Protein AF-A0A7Y0MC01-F1 (afdb_monomer)

Foldseek 3Di:
DCVVVVVVVVVVVVCCVVPPDDDDDVVVVVVVVVVVCVVCVVVDDDDDPDPPCVVVCVVCVVVVVVVVVVVVVVD

Solvent-accessible surface area (backbone atoms only — not comparable to full-atom values): 4767 Å² total; per-residue (Å²): 144,59,64,68,62,52,50,52,51,51,55,50,52,52,48,48,66,73,69,59,72,80,87,75,64,62,69,61,51,52,52,52,52,55,57,47,48,69,60,43,67,80,67,59,74,76,79,76,76,79,76,80,56,65,73,54,49,69,72,43,48,72,67,50,57,60,56,58,52,54,65,66,69,75,114

pLDDT: mean 78.88, std 14.37, range [44.5, 96.88]

Radius of gyration: 29.15 Å; Cα contacts (8 Å, |Δi|>4): 1; chains: 1; bounding box: 66×53×47 Å

Structure (mmCIF, N/CA/C/O backbone):
data_AF-A0A7Y0MC01-F1
#
_entry.id   AF-A0A7Y0MC01-F1
#
loop_
_atom_site.group_PDB
_atom_site.id
_atom_site.type_symbol
_atom_site.label_atom_id
_atom_site.label_alt_id
_atom_site.label_comp_id
_atom_site.label_asym_id
_atom_site.label_entity_id
_atom_site.label_seq_id
_atom_site.pdbx_PDB_ins_code
_atom_site.Cartn_x
_atom_site.Cartn_y
_atom_site.Cartn_z
_atom_site.occupancy
_atom_site.B_iso_or_equiv
_atom_site.auth_seq_id
_atom_site.auth_comp_id
_atom_site.auth_asym_id
_atom_site.auth_atom_id
_atom_site.pdbx_PDB_model_num
ATOM 1 N N . MET A 1 1 ? 26.074 5.029 -29.754 1.00 63.00 1 MET A N 1
ATOM 2 C CA . MET A 1 1 ? 26.719 4.211 -28.697 1.00 63.00 1 MET A CA 1
ATOM 3 C C . MET A 1 1 ? 26.006 4.247 -27.322 1.00 63.00 1 MET A C 1
ATOM 5 O O . MET A 1 1 ? 26.615 3.876 -26.331 1.00 63.00 1 MET A O 1
ATOM 9 N N . GLY A 1 2 ? 24.715 4.627 -27.217 1.00 76.00 2 GLY A N 1
ATOM 10 C CA . GLY A 1 2 ? 24.026 4.781 -25.910 1.00 76.00 2 GLY A CA 1
ATOM 11 C C . GLY A 1 2 ? 22.791 3.899 -25.660 1.00 76.00 2 GLY A C 1
ATOM 12 O O . GLY A 1 2 ? 22.328 3.802 -24.526 1.00 76.00 2 GLY A O 1
ATOM 13 N N . ARG A 1 3 ? 22.269 3.212 -26.687 1.00 84.94 3 ARG A N 1
ATOM 14 C CA . ARG A 1 3 ? 20.988 2.483 -26.598 1.00 84.94 3 ARG A CA 1
ATOM 15 C C . ARG A 1 3 ? 21.045 1.232 -25.710 1.00 84.94 3 ARG A C 1
ATOM 17 O O . ARG A 1 3 ? 20.091 0.956 -24.996 1.00 84.94 3 ARG A O 1
ATOM 24 N N . GLY A 1 4 ? 22.168 0.507 -25.692 1.00 91.12 4 GLY A N 1
ATOM 25 C CA . GLY A 1 4 ? 22.316 -0.710 -24.876 1.00 91.12 4 GLY A CA 1
ATOM 26 C C . GLY A 1 4 ? 22.257 -0.441 -23.369 1.00 91.12 4 GLY A C 1
ATOM 27 O O . GLY A 1 4 ? 21.602 -1.171 -22.632 1.00 91.12 4 GLY A O 1
ATOM 28 N N . ARG A 1 5 ? 22.860 0.667 -22.917 1.00 91.00 5 ARG A N 1
ATOM 29 C CA . ARG A 1 5 ? 22.819 1.089 -21.507 1.00 91.00 5 ARG A CA 1
ATOM 30 C C . ARG A 1 5 ? 21.417 1.529 -21.091 1.00 91.00 5 ARG A C 1
ATOM 32 O O . ARG A 1 5 ? 20.967 1.163 -20.011 1.00 91.00 5 ARG A O 1
ATOM 39 N N . GLN A 1 6 ? 20.723 2.275 -21.954 1.00 94.31 6 GLN A N 1
ATOM 40 C CA . GLN A 1 6 ? 19.331 2.669 -21.721 1.00 94.31 6 GLN A CA 1
ATOM 41 C C . GLN A 1 6 ? 18.412 1.447 -21.654 1.00 94.31 6 GLN A C 1
ATOM 43 O O . GLN A 1 6 ? 17.646 1.325 -20.703 1.00 94.31 6 GLN A O 1
ATOM 48 N N . LYS A 1 7 ? 18.552 0.501 -22.593 1.00 93.44 7 LYS A N 1
ATOM 49 C CA . LYS A 1 7 ? 17.789 -0.753 -22.591 1.00 93.44 7 LYS A CA 1
ATOM 50 C C . LYS 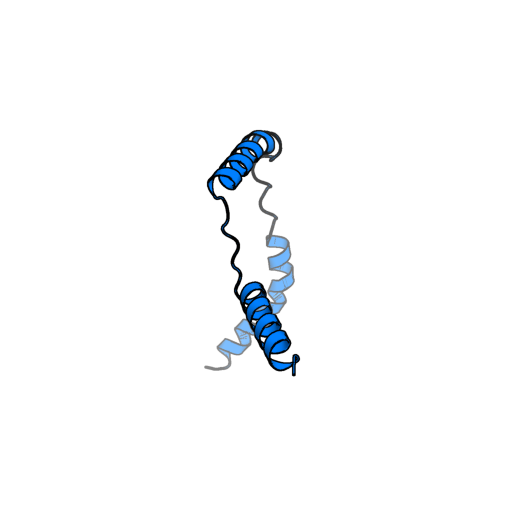A 1 7 ? 18.039 -1.559 -21.317 1.00 93.44 7 LYS A C 1
ATOM 52 O O . LYS A 1 7 ? 17.080 -1.989 -20.689 1.00 93.44 7 LYS A O 1
ATOM 57 N N . ALA A 1 8 ? 19.295 -1.694 -20.890 1.00 95.00 8 ALA A N 1
ATOM 58 C CA . ALA A 1 8 ? 19.635 -2.386 -19.648 1.00 95.00 8 ALA A CA 1
ATOM 59 C C . ALA A 1 8 ? 18.996 -1.717 -18.415 1.00 95.00 8 ALA A C 1
ATOM 61 O O . ALA A 1 8 ? 18.362 -2.397 -17.606 1.00 95.00 8 ALA A O 1
ATOM 62 N N . LYS A 1 9 ? 19.087 -0.383 -18.301 1.00 95.81 9 LYS A N 1
ATOM 63 C CA . LYS A 1 9 ? 18.438 0.375 -17.217 1.00 95.81 9 LYS A CA 1
ATOM 64 C C . LYS A 1 9 ? 16.916 0.200 -17.223 1.00 95.81 9 LYS A C 1
ATOM 66 O O . LYS A 1 9 ? 16.352 -0.084 -16.174 1.00 95.81 9 LYS A O 1
ATOM 71 N N . ALA A 1 10 ? 16.277 0.290 -18.390 1.00 95.69 10 ALA A N 1
ATOM 72 C CA . ALA A 1 10 ? 14.835 0.102 -18.528 1.00 95.69 10 ALA A CA 1
ATOM 73 C C . ALA A 1 10 ? 14.403 -1.317 -18.128 1.00 95.69 10 ALA A C 1
ATOM 75 O O . ALA A 1 10 ? 13.450 -1.479 -17.376 1.00 95.69 10 ALA A O 1
ATOM 76 N N . THR A 1 11 ? 15.138 -2.353 -18.550 1.00 95.44 11 THR A N 1
ATOM 77 C CA . THR A 1 11 ? 14.830 -3.736 -18.149 1.00 95.44 11 THR A CA 1
ATOM 78 C C . THR A 1 11 ? 15.003 -3.970 -16.652 1.00 95.44 11 THR A C 1
ATOM 80 O O . THR A 1 11 ? 14.230 -4.724 -16.068 1.00 95.44 11 THR A O 1
ATOM 83 N N . LYS A 1 12 ? 15.991 -3.319 -16.021 1.00 95.50 12 LYS A N 1
ATOM 84 C CA . LYS A 1 12 ? 16.194 -3.393 -14.572 1.00 95.50 12 LYS A CA 1
ATOM 85 C C . LYS A 1 12 ? 15.027 -2.737 -13.837 1.00 95.50 12 LYS A C 1
ATOM 87 O O . LYS A 1 12 ? 14.405 -3.392 -13.012 1.00 95.50 12 LYS A O 1
ATOM 92 N N . GLN A 1 13 ? 14.675 -1.510 -14.219 1.00 96.56 13 GLN A N 1
ATOM 93 C CA . GLN A 1 13 ? 13.552 -0.784 -13.629 1.00 96.56 13 GLN A CA 1
ATOM 94 C C . GLN A 1 13 ? 12.223 -1.524 -13.825 1.00 96.56 13 GLN A C 1
ATOM 96 O O . GLN A 1 13 ? 11.440 -1.638 -12.894 1.00 96.56 13 GLN A O 1
ATOM 101 N N . ALA A 1 14 ? 11.969 -2.077 -15.012 1.00 96.44 14 ALA A N 1
ATOM 102 C CA . ALA A 1 14 ? 10.749 -2.836 -15.271 1.00 96.44 14 ALA A CA 1
ATOM 103 C C . ALA A 1 14 ? 10.654 -4.097 -14.399 1.00 96.44 14 ALA A C 1
ATOM 105 O O . ALA A 1 14 ? 9.571 -4.450 -13.947 1.00 96.44 14 ALA A O 1
ATOM 106 N N . ARG A 1 15 ? 11.781 -4.776 -14.142 1.00 96.88 15 ARG A N 1
ATOM 107 C CA . ARG A 1 15 ? 11.827 -5.918 -13.216 1.00 96.88 15 ARG A CA 1
ATOM 108 C C . ARG A 1 15 ? 11.606 -5.484 -11.777 1.00 96.88 15 ARG A C 1
ATOM 110 O O . ARG A 1 15 ? 10.863 -6.160 -11.081 1.00 96.88 15 ARG A O 1
ATOM 117 N N . GLU A 1 16 ? 12.217 -4.375 -11.367 1.00 94.69 16 GLU A N 1
ATOM 118 C CA . GLU A 1 16 ? 11.953 -3.769 -10.064 1.00 94.69 16 GLU A CA 1
ATOM 119 C C . GLU A 1 16 ? 10.458 -3.489 -9.937 1.00 94.69 16 GLU A C 1
ATOM 121 O O . GLU A 1 16 ? 9.851 -4.065 -9.059 1.00 94.69 16 GLU A O 1
ATOM 126 N N . MET A 1 17 ? 9.821 -2.770 -10.867 1.00 94.62 17 MET A N 1
ATOM 127 C CA . MET A 1 17 ? 8.374 -2.510 -10.813 1.00 94.62 17 MET A CA 1
ATOM 128 C C . MET A 1 17 ? 7.514 -3.782 -10.846 1.00 94.62 17 MET A C 1
ATOM 130 O O . MET A 1 17 ? 6.522 -3.859 -10.132 1.00 94.62 17 MET A O 1
ATOM 134 N N . LYS A 1 18 ? 7.871 -4.780 -11.667 1.00 96.56 18 LYS A N 1
ATOM 135 C CA . LYS A 1 18 ? 7.082 -6.013 -11.817 1.00 96.56 18 LYS A CA 1
ATOM 136 C C . LYS A 1 18 ? 7.120 -6.891 -10.567 1.00 96.56 18 LYS A C 1
ATOM 138 O O . LYS A 1 18 ? 6.129 -7.538 -10.251 1.00 96.56 18 LYS A O 1
ATOM 143 N N . TYR A 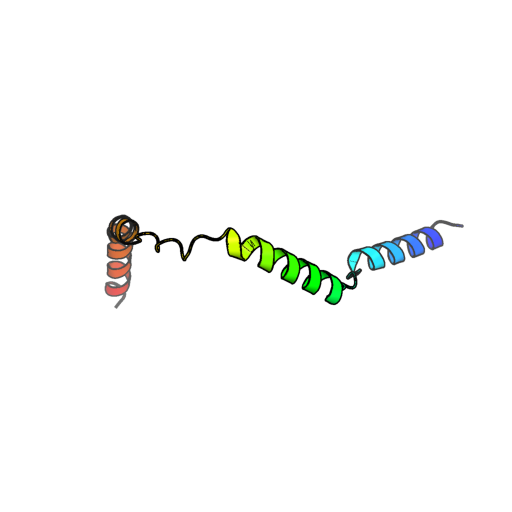1 19 ? 8.273 -6.960 -9.912 1.00 95.88 19 TYR A N 1
ATOM 144 C CA . TYR A 1 19 ? 8.495 -7.819 -8.749 1.00 95.88 19 TYR A CA 1
ATOM 145 C C . TYR A 1 19 ? 8.617 -7.012 -7.449 1.00 95.88 19 TYR A C 1
ATOM 147 O O . TYR A 1 19 ? 9.013 -7.557 -6.419 1.00 95.88 19 TYR A O 1
ATOM 155 N N . PHE A 1 20 ? 8.280 -5.720 -7.481 1.00 94.94 20 PHE A N 1
ATOM 156 C CA . PHE A 1 20 ? 8.240 -4.871 -6.301 1.00 94.94 20 PHE A CA 1
ATOM 157 C C . PHE A 1 20 ? 7.060 -5.298 -5.442 1.00 94.94 20 PHE A C 1
ATOM 159 O O . PHE A 1 20 ? 5.901 -5.100 -5.799 1.00 94.94 20 PHE A O 1
ATOM 166 N N . THR A 1 21 ? 7.378 -5.877 -4.293 1.00 92.88 21 THR A N 1
ATOM 167 C CA . THR A 1 21 ? 6.414 -6.068 -3.218 1.00 92.88 21 THR A CA 1
ATOM 168 C C . THR A 1 21 ? 6.684 -4.967 -2.200 1.00 92.88 21 THR A C 1
ATOM 170 O O . THR A 1 21 ? 7.761 -4.974 -1.598 1.00 92.88 21 THR A O 1
ATOM 173 N N . PRO A 1 22 ? 5.787 -3.978 -2.041 1.00 91.12 22 PRO A N 1
ATOM 174 C CA . PRO A 1 22 ? 5.967 -2.961 -1.018 1.00 91.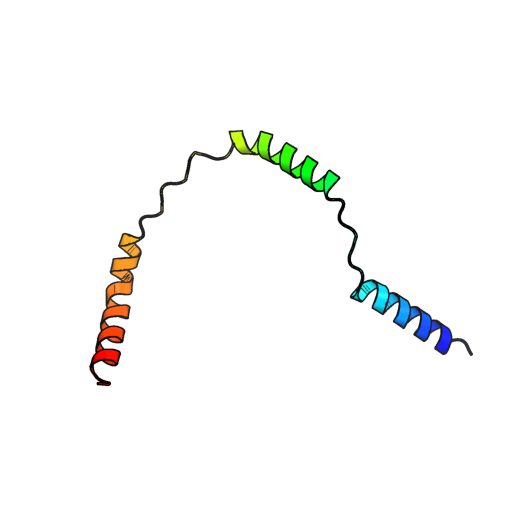12 22 PRO A CA 1
ATOM 175 C C . PRO A 1 22 ? 5.975 -3.622 0.360 1.00 91.12 22 PRO A C 1
ATOM 177 O O . PRO A 1 22 ? 5.148 -4.486 0.649 1.00 91.12 22 PRO A O 1
ATOM 180 N N . ASN A 1 23 ? 6.895 -3.195 1.223 1.00 89.12 23 ASN A N 1
ATOM 181 C CA . ASN A 1 23 ? 6.841 -3.577 2.627 1.00 89.12 23 ASN A CA 1
ATOM 182 C C . ASN A 1 23 ? 5.628 -2.894 3.260 1.00 89.12 23 ASN A C 1
ATOM 184 O O . ASN A 1 23 ? 5.530 -1.667 3.262 1.00 89.12 23 ASN A O 1
ATOM 188 N N . THR A 1 24 ? 4.703 -3.689 3.780 1.00 91.38 24 THR A N 1
ATOM 189 C CA . THR A 1 24 ? 3.534 -3.197 4.503 1.00 91.38 24 THR A CA 1
ATOM 190 C C . THR A 1 24 ? 3.894 -2.969 5.966 1.00 91.38 24 THR A C 1
ATOM 192 O O . THR A 1 24 ? 4.365 -3.888 6.639 1.00 91.38 24 THR A O 1
ATOM 195 N N . ASP A 1 25 ? 3.654 -1.762 6.478 1.00 93.25 25 ASP A N 1
ATOM 196 C CA . ASP A 1 25 ? 3.776 -1.491 7.910 1.00 93.25 25 ASP A CA 1
ATOM 197 C C . ASP A 1 25 ? 2.560 -2.061 8.656 1.00 93.25 25 ASP A C 1
ATOM 199 O O . ASP A 1 25 ? 1.491 -1.450 8.738 1.00 93.25 25 ASP A O 1
ATOM 203 N N . TYR A 1 26 ? 2.736 -3.261 9.207 1.00 93.50 26 TYR A N 1
ATOM 204 C CA . TYR A 1 26 ? 1.698 -3.955 9.965 1.00 93.50 26 TYR A CA 1
ATOM 205 C C . TYR A 1 26 ? 1.304 -3.222 11.254 1.00 93.50 26 TYR A C 1
ATOM 207 O O . TYR A 1 26 ? 0.167 -3.357 11.708 1.00 93.50 26 TYR A O 1
ATOM 215 N N . THR A 1 27 ? 2.204 -2.422 11.836 1.00 93.50 27 THR A N 1
ATOM 216 C CA . THR A 1 27 ? 1.931 -1.698 13.086 1.00 93.50 27 THR A CA 1
ATOM 217 C C . THR A 1 27 ? 0.963 -0.539 12.854 1.00 93.50 27 THR A C 1
ATOM 219 O O . THR A 1 27 ? 0.009 -0.359 13.617 1.00 93.50 27 THR A O 1
ATOM 222 N N . ALA A 1 28 ? 1.148 0.196 11.754 1.00 91.81 28 ALA A N 1
ATOM 223 C CA . ALA A 1 28 ? 0.236 1.249 11.325 1.00 91.81 28 ALA A CA 1
ATOM 224 C C . ALA A 1 28 ? -1.151 0.681 10.975 1.00 91.81 28 ALA A C 1
ATOM 226 O O . ALA A 1 28 ? -2.163 1.200 11.450 1.00 91.81 28 ALA A O 1
ATOM 227 N N . LEU A 1 29 ? -1.192 -0.433 10.232 1.00 92.56 29 LEU A N 1
ATOM 228 C CA . LEU A 1 29 ? -2.437 -1.116 9.862 1.00 92.56 29 LEU A CA 1
ATOM 229 C C . LEU A 1 29 ? -3.230 -1.581 11.090 1.00 92.56 29 LEU A C 1
ATOM 231 O O . LEU A 1 29 ? -4.439 -1.368 11.179 1.00 92.56 29 LEU A O 1
ATOM 235 N N . GLN A 1 30 ? -2.556 -2.196 12.064 1.00 92.19 30 GLN A N 1
ATOM 236 C CA . GLN A 1 30 ? -3.201 -2.648 13.295 1.00 92.19 30 GLN A CA 1
ATOM 237 C C . GLN A 1 30 ? -3.834 -1.479 14.062 1.00 92.19 30 GLN A C 1
ATOM 239 O O . GLN A 1 30 ? -4.949 -1.611 14.573 1.00 92.19 30 GLN A O 1
ATOM 244 N N . ARG A 1 31 ? -3.146 -0.333 14.134 1.00 92.44 31 ARG A N 1
ATOM 245 C CA . ARG A 1 31 ? -3.658 0.872 14.796 1.00 92.44 31 ARG A CA 1
ATOM 246 C C . ARG A 1 31 ? -4.912 1.411 14.108 1.00 92.44 31 ARG A C 1
ATOM 248 O O . ARG A 1 31 ? -5.862 1.770 14.802 1.00 92.44 31 ARG A O 1
ATOM 255 N N . GLU A 1 32 ? -4.931 1.449 12.778 1.00 90.38 32 GLU A N 1
ATOM 256 C CA . GLU A 1 32 ? -6.102 1.876 12.003 1.00 90.38 32 GLU A CA 1
ATOM 257 C C . GLU A 1 32 ? -7.292 0.934 12.221 1.00 90.38 32 GLU A C 1
ATOM 259 O O . GLU A 1 32 ? -8.393 1.383 12.542 1.00 90.38 32 GLU A O 1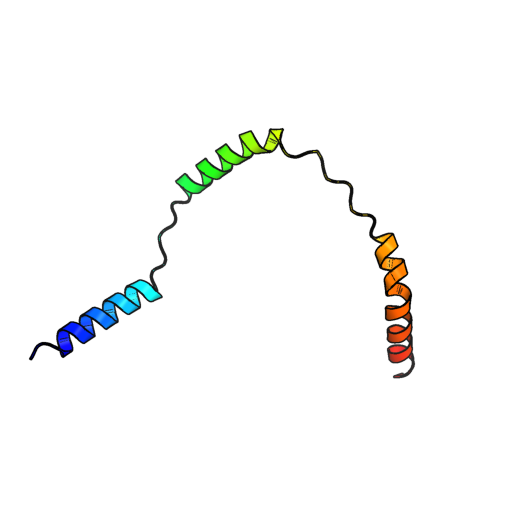
ATOM 264 N N . LEU A 1 33 ? -7.064 -0.381 12.157 1.00 89.50 33 LEU A N 1
ATOM 265 C CA . LEU A 1 33 ? -8.107 -1.374 12.408 1.00 89.50 33 LEU A CA 1
ATOM 266 C C . LEU A 1 33 ? -8.663 -1.273 13.830 1.00 89.50 33 LEU A C 1
ATOM 268 O O . LEU A 1 33 ? -9.880 -1.306 14.009 1.00 89.50 33 LEU A O 1
ATOM 272 N N . ALA A 1 34 ? -7.806 -1.115 14.840 1.00 86.25 34 ALA A N 1
ATOM 273 C CA . ALA A 1 34 ? -8.240 -0.947 16.224 1.00 86.25 34 ALA A CA 1
ATOM 274 C C . ALA A 1 34 ? -9.073 0.334 16.420 1.00 86.25 34 ALA A C 1
ATOM 276 O O . ALA A 1 34 ? -10.101 0.295 17.097 1.00 86.25 34 ALA A O 1
ATOM 277 N N . ALA A 1 35 ? -8.678 1.442 15.782 1.00 81.81 35 ALA A N 1
ATOM 278 C CA . ALA A 1 35 ? -9.437 2.692 15.793 1.00 81.81 35 ALA A CA 1
ATOM 279 C C . ALA A 1 35 ? -10.773 2.583 15.033 1.00 81.81 35 ALA A C 1
ATOM 281 O O . ALA A 1 35 ? -11.771 3.170 15.447 1.00 81.81 35 ALA A O 1
ATOM 282 N N . SER A 1 36 ? -10.827 1.799 13.952 1.00 76.31 36 SER A N 1
ATOM 283 C CA . SER A 1 36 ? -12.074 1.543 13.222 1.00 76.31 36 SER A CA 1
ATOM 284 C C . SER A 1 36 ? -13.053 0.690 14.036 1.00 76.31 36 SER A C 1
ATOM 286 O O . SER A 1 36 ? -14.247 0.977 14.052 1.00 76.31 36 SER A O 1
ATOM 288 N N . LYS A 1 37 ? -12.560 -0.312 14.781 1.00 70.62 37 LYS A N 1
ATOM 289 C CA . LYS A 1 37 ? -13.387 -1.216 15.597 1.00 70.62 37 LYS A CA 1
AT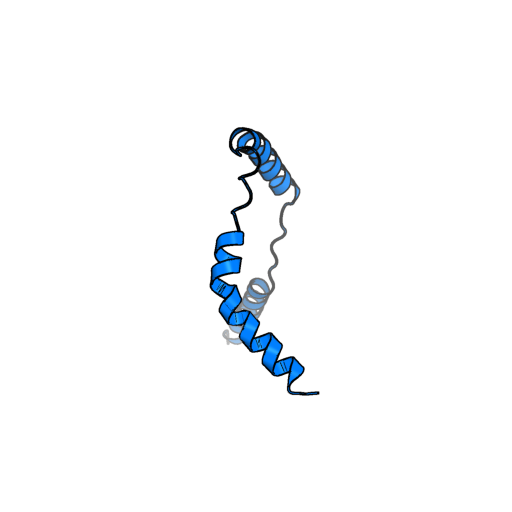OM 290 C C . LYS A 1 37 ? -14.081 -0.496 16.750 1.00 70.62 37 LYS A C 1
ATOM 292 O O . LYS A 1 37 ? -15.240 -0.793 17.027 1.00 70.62 37 LYS A O 1
ATOM 297 N N . SER A 1 38 ? -13.423 0.472 17.391 1.00 65.69 38 SER A N 1
ATOM 298 C CA . SER A 1 38 ? -14.056 1.264 18.455 1.00 65.69 38 SER A CA 1
ATOM 299 C C . SER A 1 38 ? -15.182 2.165 17.931 1.00 65.69 38 SER A C 1
ATOM 301 O O . SER A 1 38 ? -16.156 2.389 18.643 1.00 65.69 38 SER A O 1
ATOM 303 N N . SER A 1 39 ? -15.100 2.629 16.677 1.00 62.44 39 SER A N 1
ATOM 304 C CA . SER A 1 39 ? -16.166 3.406 16.027 1.00 62.44 39 SER A CA 1
ATOM 305 C C . SER A 1 39 ? -17.275 2.528 15.425 1.00 62.44 39 SER A C 1
ATOM 307 O O . SER A 1 39 ? -18.448 2.899 15.467 1.00 62.44 39 SER A O 1
ATOM 309 N N . ALA A 1 40 ? -16.923 1.352 14.898 1.00 60.94 40 ALA A N 1
ATOM 310 C CA . ALA A 1 40 ? -17.853 0.415 14.268 1.00 60.94 40 ALA A CA 1
ATOM 311 C C . ALA A 1 40 ? -18.694 -0.386 15.276 1.00 60.94 40 ALA A C 1
ATOM 313 O O . ALA A 1 40 ? -19.823 -0.744 14.954 1.00 60.94 40 ALA A O 1
ATOM 314 N N . SER A 1 41 ? -18.194 -0.607 16.500 1.00 58.81 41 SER A N 1
ATOM 315 C CA . SER A 1 41 ? -18.936 -1.286 17.580 1.00 58.81 41 SER A CA 1
ATOM 316 C C . SER A 1 41 ? -20.254 -0.576 17.937 1.00 58.81 41 SER A C 1
ATOM 318 O O . SER A 1 41 ? -21.223 -1.210 18.327 1.00 58.81 41 SER A O 1
ATOM 320 N N . SER A 1 42 ? -20.340 0.742 17.717 1.00 60.28 42 SER A N 1
ATOM 321 C CA . SER A 1 42 ? -21.578 1.512 17.913 1.00 60.28 42 SER A CA 1
ATOM 322 C C . SER A 1 42 ? -22.509 1.526 16.686 1.00 60.28 42 SER A C 1
ATOM 324 O O . SER A 1 42 ? -23.596 2.096 16.775 1.00 60.28 42 SER A O 1
ATOM 326 N N . ARG A 1 43 ? -22.084 0.996 15.528 1.00 60.59 43 ARG A N 1
ATOM 327 C CA . ARG A 1 43 ? -22.803 1.112 14.240 1.00 60.59 43 ARG A CA 1
ATOM 328 C C . ARG A 1 43 ? -23.254 -0.211 13.629 1.00 60.59 43 ARG A C 1
ATOM 330 O O . ARG A 1 43 ? -23.987 -0.161 12.647 1.00 60.59 43 ARG A O 1
ATOM 337 N N . TYR A 1 44 ? -22.827 -1.353 14.157 1.00 60.00 44 TYR A N 1
ATOM 338 C CA . TYR A 1 44 ? -23.374 -2.642 13.746 1.00 60.00 44 TYR A CA 1
ATOM 339 C C . TYR A 1 44 ? -24.602 -2.951 14.608 1.00 60.00 44 TYR A C 1
ATOM 341 O O . TYR A 1 44 ? -24.445 -3.110 15.819 1.00 60.00 44 TYR A O 1
ATOM 349 N N . PRO A 1 45 ? -25.814 -3.005 14.026 1.00 62.22 45 PRO A N 1
ATOM 350 C CA . PRO A 1 45 ? -26.914 -3.681 14.684 1.00 62.22 45 PRO A CA 1
ATOM 351 C C . PRO A 1 45 ? -26.497 -5.130 14.947 1.00 62.22 45 PRO A C 1
ATOM 353 O O . PRO A 1 45 ? -25.819 -5.749 14.124 1.00 62.22 45 PRO A O 1
ATOM 356 N N . GLU A 1 46 ? -26.880 -5.618 16.121 1.00 65.62 46 GLU A N 1
ATOM 357 C CA . GLU A 1 46 ? -26.898 -7.027 16.497 1.00 65.62 46 GLU A CA 1
ATOM 358 C C . GLU A 1 46 ? -27.378 -7.883 15.314 1.00 65.62 46 GLU A C 1
ATOM 360 O O . GLU A 1 46 ? -28.286 -7.469 14.594 1.00 65.62 46 GLU A O 1
ATOM 365 N N . GLU A 1 47 ? -26.664 -8.985 15.081 1.00 66.81 47 GLU A N 1
ATOM 366 C CA . GLU A 1 47 ? -26.821 -9.993 14.023 1.00 66.81 47 GLU A CA 1
ATOM 367 C C . GLU A 1 47 ? -28.076 -9.814 13.135 1.00 66.81 47 GLU A C 1
ATOM 369 O O . GLU A 1 47 ? -29.200 -9.969 13.623 1.00 66.81 47 GLU A O 1
ATOM 374 N N . PRO A 1 48 ? -27.936 -9.460 11.838 1.00 64.50 48 PRO A N 1
ATOM 375 C CA . PRO A 1 48 ? -29.098 -9.393 10.963 1.00 64.50 48 PRO A CA 1
ATOM 376 C C . PRO A 1 48 ? -29.755 -10.772 10.953 1.00 64.50 48 PRO A C 1
ATOM 378 O O . PRO A 1 48 ? -29.068 -11.767 10.743 1.00 64.50 48 PRO A O 1
ATOM 381 N N . ALA A 1 49 ? -31.067 -10.817 11.201 1.00 72.38 49 ALA A N 1
ATOM 382 C CA . ALA A 1 49 ? -31.836 -12.051 11.132 1.00 72.38 49 ALA A CA 1
ATOM 383 C C . ALA A 1 49 ? -31.470 -12.811 9.848 1.00 72.38 49 ALA A C 1
ATOM 385 O O . ALA A 1 49 ? -31.516 -12.226 8.760 1.00 72.38 49 ALA A O 1
ATOM 386 N N . GLU A 1 50 ? -31.066 -14.076 10.005 1.00 74.38 50 GLU A N 1
ATOM 387 C CA . GLU A 1 50 ? -30.786 -14.995 8.901 1.00 74.38 50 GLU A CA 1
ATOM 388 C C . GLU A 1 50 ? -31.909 -14.860 7.859 1.00 74.38 50 GLU A C 1
ATOM 390 O O . GLU A 1 50 ? -33.091 -14.939 8.222 1.00 74.38 50 GLU A O 1
ATOM 395 N N . PRO A 1 51 ? -31.583 -14.574 6.587 1.00 74.69 51 PRO A N 1
ATOM 396 C CA . PRO A 1 51 ? -32.605 -14.468 5.563 1.00 74.69 51 PRO A CA 1
ATOM 397 C C . PRO A 1 51 ? -33.332 -15.809 5.451 1.00 74.69 51 PRO A C 1
ATOM 399 O O . PRO A 1 51 ? -32.710 -16.865 5.437 1.00 74.69 51 PRO A O 1
ATOM 402 N N . ASP A 1 52 ? -34.661 -15.765 5.384 1.00 78.19 52 ASP A N 1
ATOM 403 C CA . ASP A 1 52 ? -35.478 -16.967 5.256 1.00 78.19 52 ASP A CA 1
ATOM 404 C C . ASP A 1 52 ? -35.218 -17.643 3.898 1.00 78.19 52 ASP A C 1
ATOM 406 O O . ASP A 1 52 ? -35.685 -17.192 2.848 1.00 78.19 52 ASP A O 1
ATOM 410 N N . TYR A 1 53 ? -34.415 -18.708 3.921 1.00 79.25 53 TYR A N 1
ATOM 411 C CA . TYR A 1 53 ? -34.043 -19.482 2.739 1.00 79.25 53 TYR A CA 1
ATOM 412 C C . TYR A 1 53 ? -35.146 -20.444 2.276 1.00 79.25 53 TYR A C 1
ATOM 414 O O . TYR A 1 53 ? -35.050 -20.946 1.155 1.00 79.25 53 TYR A O 1
ATOM 422 N N . SER A 1 54 ? -36.211 -20.651 3.063 1.00 81.25 54 SER A N 1
ATOM 423 C CA . SER A 1 54 ? -37.304 -21.572 2.707 1.00 81.25 54 SER A CA 1
ATOM 424 C C . SER A 1 54 ? -37.977 -21.196 1.380 1.00 81.25 54 SER A C 1
ATOM 426 O O . SER A 1 54 ? -38.255 -22.049 0.543 1.00 81.25 54 SER A O 1
ATOM 428 N N . ALA A 1 55 ? -38.114 -19.895 1.106 1.00 80.56 55 ALA A N 1
ATOM 429 C CA . ALA A 1 55 ? -38.676 -19.388 -0.146 1.00 80.56 55 ALA A CA 1
ATOM 430 C C . ALA A 1 55 ? -37.811 -19.680 -1.391 1.00 80.56 55 ALA A C 1
ATOM 432 O O . ALA A 1 55 ? -38.306 -19.618 -2.521 1.00 80.56 55 ALA A O 1
ATOM 433 N N . TYR A 1 56 ? -36.511 -19.932 -1.215 1.00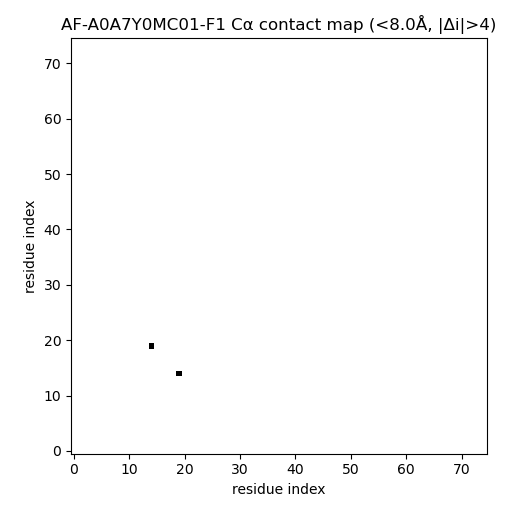 80.00 56 TYR A N 1
ATOM 434 C CA . TYR A 1 56 ? -35.636 -20.389 -2.296 1.00 80.00 56 TYR A CA 1
ATOM 435 C C . TYR A 1 56 ? -35.707 -21.902 -2.460 1.00 80.00 56 TYR A C 1
ATOM 437 O O . TYR A 1 56 ? -35.666 -22.376 -3.590 1.00 80.00 56 TYR A O 1
ATOM 445 N N . GLU A 1 57 ? -35.855 -22.630 -1.358 1.00 81.25 57 GLU A N 1
ATOM 446 C CA . GLU A 1 57 ? -36.033 -24.080 -1.347 1.00 81.25 57 GLU A CA 1
ATOM 447 C C . GLU A 1 57 ? -37.249 -24.481 -2.195 1.00 81.25 57 GLU A C 1
ATOM 449 O O . GLU A 1 57 ? -37.099 -25.237 -3.151 1.00 81.25 57 GLU A O 1
ATOM 454 N N . ASP A 1 58 ? -38.405 -23.846 -1.975 1.00 81.50 58 ASP A N 1
ATOM 455 C CA . ASP A 1 58 ? -39.624 -24.088 -2.764 1.00 81.50 58 ASP A CA 1
ATOM 456 C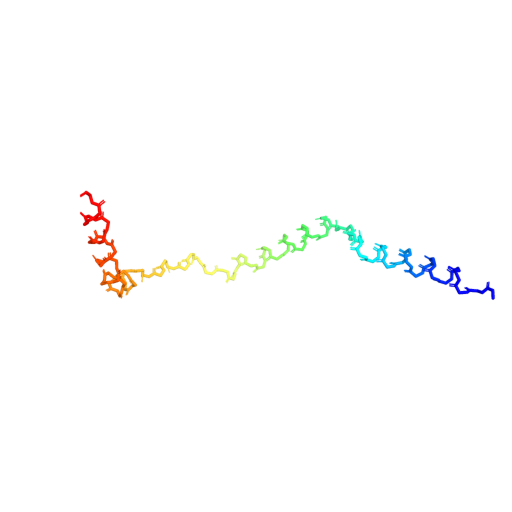 C . ASP A 1 58 ? -39.471 -23.745 -4.258 1.00 81.50 58 ASP A C 1
ATOM 458 O O . ASP A 1 58 ? -40.126 -24.345 -5.107 1.00 81.50 58 ASP A O 1
ATOM 462 N N . LYS A 1 59 ? -38.628 -22.759 -4.600 1.00 82.44 59 LYS A N 1
ATOM 463 C CA . LYS A 1 59 ? -38.459 -22.272 -5.982 1.00 82.44 59 LYS A CA 1
ATOM 464 C C . LYS A 1 59 ? -37.563 -23.167 -6.834 1.00 82.44 59 LYS A C 1
ATOM 466 O O . LYS A 1 59 ? -37.642 -23.091 -8.052 1.00 82.44 59 LYS A O 1
ATOM 471 N N . TYR A 1 60 ? -36.661 -23.904 -6.197 1.00 81.38 60 TYR A N 1
ATOM 472 C CA . TYR A 1 60 ? -35.717 -24.784 -6.880 1.00 81.38 60 TYR A CA 1
ATOM 473 C C . TYR A 1 60 ? -36.000 -26.263 -6.607 1.00 81.38 60 TYR A C 1
ATOM 475 O O . TYR A 1 60 ? -35.321 -27.113 -7.176 1.00 81.38 60 TYR A O 1
ATOM 483 N N . ALA A 1 61 ? -36.986 -26.587 -5.764 1.00 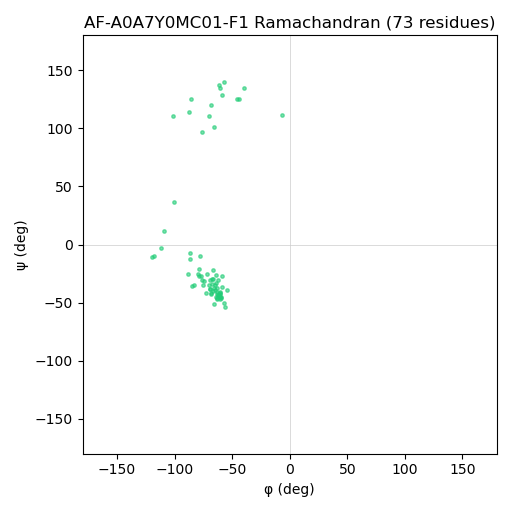81.38 61 ALA A N 1
ATOM 484 C CA . ALA A 1 61 ? -37.393 -27.960 -5.476 1.00 81.38 61 ALA A CA 1
ATOM 485 C C . ALA A 1 61 ? -37.730 -28.751 -6.752 1.00 81.38 61 ALA A C 1
ATOM 487 O O . ALA A 1 61 ? -37.343 -29.907 -6.877 1.00 81.38 61 ALA A O 1
ATOM 488 N N . ASP A 1 62 ? -38.378 -28.108 -7.721 1.00 76.56 62 ASP A N 1
ATOM 489 C CA . ASP A 1 62 ? -38.701 -28.657 -9.040 1.00 76.56 62 ASP A CA 1
ATOM 490 C C . ASP A 1 62 ? -37.466 -28.921 -9.919 1.00 76.56 62 ASP A C 1
ATOM 492 O O . ASP A 1 62 ? -37.475 -29.846 -10.723 1.00 76.56 62 ASP A O 1
ATOM 496 N N . GLN A 1 63 ? -36.383 -28.159 -9.749 1.00 71.38 63 GLN A N 1
ATOM 497 C CA . GLN A 1 63 ? -35.139 -28.347 -10.500 1.00 71.38 63 GLN A CA 1
ATOM 498 C C . GLN A 1 63 ? -34.274 -29.499 -9.963 1.00 71.38 63 GLN A C 1
ATOM 500 O O . GLN A 1 63 ? -33.515 -30.096 -10.725 1.00 71.38 63 GLN A O 1
ATOM 505 N N . PHE A 1 64 ? -34.388 -29.818 -8.672 1.00 66.62 64 PHE A N 1
ATOM 506 C CA . PHE A 1 64 ? -33.656 -30.926 -8.049 1.00 66.62 64 PHE A CA 1
ATOM 507 C C . PHE A 1 64 ? -34.393 -32.271 -8.143 1.00 66.62 64 PHE A C 1
ATOM 509 O O . PHE A 1 64 ? -33.735 -33.310 -8.156 1.00 66.62 64 PHE A O 1
ATOM 516 N N . ASP A 1 65 ? -35.726 -32.269 -8.266 1.00 65.31 65 ASP A N 1
ATOM 517 C CA . ASP A 1 65 ? -36.523 -33.502 -8.404 1.00 65.31 65 ASP A CA 1
ATOM 518 C C . ASP A 1 65 ? -36.182 -34.260 -9.711 1.00 65.31 65 ASP A C 1
ATOM 520 O O . ASP A 1 65 ? -36.118 -35.491 -9.732 1.00 65.31 65 ASP A O 1
ATOM 524 N N . ASP A 1 66 ? -35.843 -33.530 -10.784 1.00 63.03 66 ASP A N 1
ATOM 525 C CA . ASP A 1 66 ? -35.438 -34.105 -12.078 1.00 63.03 66 ASP A CA 1
ATOM 526 C C . ASP A 1 66 ? -33.992 -34.672 -12.081 1.00 63.03 66 ASP A C 1
ATOM 528 O O . ASP A 1 66 ? -33.714 -35.650 -12.783 1.00 63.03 66 ASP A O 1
ATOM 532 N N . GLU A 1 67 ? -33.060 -34.113 -11.291 1.00 58.69 67 GLU A N 1
ATOM 533 C CA . GLU A 1 67 ? -31.669 -34.611 -11.185 1.00 58.69 67 GLU A CA 1
ATOM 534 C C . GLU A 1 67 ? -31.581 -35.919 -10.368 1.00 58.69 67 GLU A C 1
ATOM 536 O O . GLU A 1 67 ? -30.765 -36.806 -10.658 1.00 58.69 67 GLU A O 1
ATOM 541 N N . ASP A 1 68 ? -32.464 -36.090 -9.381 1.00 59.28 68 ASP A N 1
ATOM 542 C CA . ASP A 1 68 ? -32.557 -37.309 -8.576 1.00 59.28 68 ASP A CA 1
ATOM 543 C C . ASP A 1 68 ? -33.156 -38.502 -9.351 1.00 59.28 68 ASP A C 1
ATOM 545 O O . ASP A 1 68 ? -32.864 -39.659 -9.024 1.00 59.28 68 ASP A O 1
ATOM 549 N N . GLU A 1 69 ? -33.966 -38.274 -10.391 1.00 59.25 69 GLU A N 1
ATOM 550 C CA . GLU A 1 69 ? -34.448 -39.351 -11.270 1.00 59.25 69 GLU A CA 1
ATOM 551 C C . GLU A 1 69 ? -33.372 -39.855 -12.249 1.00 59.25 69 GLU A C 1
ATOM 553 O O . GLU A 1 69 ? -33.321 -41.059 -12.536 1.00 59.25 69 GLU A O 1
ATOM 558 N N . GLU A 1 70 ? -32.487 -38.983 -12.744 1.00 57.41 70 GLU A N 1
ATOM 559 C CA . GLU A 1 70 ? -31.428 -39.363 -13.692 1.00 57.41 70 GLU A CA 1
ATOM 560 C C . GLU A 1 70 ? -30.390 -40.293 -13.040 1.00 57.41 70 GLU A C 1
ATOM 562 O O . GLU A 1 70 ? -30.005 -41.311 -13.624 1.00 57.41 70 GLU A O 1
ATOM 567 N N . THR A 1 71 ? -30.015 -40.035 -11.783 1.00 59.41 71 THR A N 1
ATOM 568 C CA . THR A 1 71 ? -29.062 -40.884 -11.042 1.00 59.41 71 THR A CA 1
ATOM 569 C C . THR A 1 71 ? -29.626 -42.262 -10.675 1.00 59.41 71 THR A C 1
ATOM 571 O O . THR A 1 71 ? -28.878 -43.241 -10.648 1.00 59.41 71 THR A O 1
ATOM 574 N N . ARG A 1 72 ? -30.945 -42.387 -10.455 1.00 60.22 72 ARG A N 1
ATOM 575 C CA . ARG A 1 72 ? -31.618 -43.673 -10.165 1.00 60.22 72 ARG A CA 1
ATOM 576 C C . ARG A 1 72 ? -31.867 -44.529 -11.408 1.00 60.22 72 ARG A C 1
ATOM 578 O O . ARG A 1 72 ? -32.073 -45.734 -11.279 1.00 60.22 72 ARG A O 1
ATOM 585 N N . ARG A 1 73 ? -31.875 -43.930 -12.605 1.00 57.38 73 ARG A N 1
ATOM 586 C C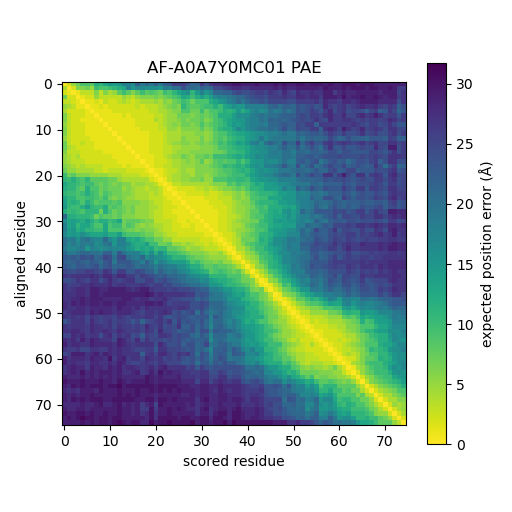A . ARG A 1 73 ? -32.086 -44.637 -13.882 1.00 57.38 73 ARG A CA 1
ATOM 587 C C . ARG A 1 73 ? -30.782 -45.200 -14.478 1.00 57.38 73 ARG A C 1
ATOM 589 O O . ARG A 1 73 ? -30.848 -46.026 -15.384 1.00 57.38 73 ARG A O 1
ATOM 596 N N . ILE A 1 74 ? -29.615 -44.795 -13.964 1.00 53.75 74 ILE A N 1
ATOM 597 C CA . ILE A 1 74 ? -28.271 -45.244 -14.395 1.00 53.75 74 ILE A CA 1
ATOM 598 C C . ILE A 1 74 ? -27.709 -46.321 -13.428 1.00 53.75 74 ILE A C 1
ATOM 600 O O . ILE A 1 74 ? -26.519 -46.358 -13.121 1.00 53.75 74 ILE A O 1
ATOM 604 N N . GLY A 1 75 ? -28.580 -47.203 -12.922 1.00 44.50 75 GLY A N 1
ATOM 605 C CA . GLY A 1 75 ? -28.224 -48.359 -12.083 1.00 44.50 75 GLY A CA 1
ATOM 606 C C . GLY A 1 75 ? -28.241 -49.674 -12.849 1.00 44.50 75 GLY A C 1
ATOM 607 O O . GLY A 1 75 ? -29.291 -49.965 -13.464 1.00 44.50 75 GLY A O 1
#

Secondary structure (DSSP, 8-state):
--HHHHHHHHHHHHHHHHH--PPP-HHHHHHHHHHHHHHHTTTS-S-------HHHHHHHHHHHHHHHHHHHH--

Mean predicted aligned error: 16.6 Å

Sequence (75 aa):
MGRGRQKAKATKQAREMKYFTPNTDYTALQRELAASKSSASSRYPEEPAEPDYSAYEDKYADQFDDEDEETRRIG